Protein AF-A0A1G2ZCM0-F1 (afdb_monomer_lite)

pLDDT: mean 89.24, std 14.85, range [41.34, 98.12]

Radius of gyration: 27.04 Å; chains: 1; bounding box: 52×27×80 Å

Secondary structure (DSSP, 8-state):
-----------TTPPPHHHHHHHHHHHTS-HHHHHHHHHHHHHHHHHHHHHHHHHHHHHHHHHHHHHHHHHHHHHHHHHHHHHHHHHHHHHHT-

Structure (mmCIF, N/CA/C/O backbone):
data_AF-A0A1G2ZCM0-F1
#
_entry.id   AF-A0A1G2ZCM0-F1
#
loop_
_atom_site.group_PDB
_atom_site.id
_atom_site.type_symbol
_atom_site.label_atom_id
_atom_site.label_alt_id
_atom_site.label_comp_id
_atom_site.label_asym_id
_atom_site.label_entity_id
_atom_site.label_seq_id
_atom_site.pdbx_PDB_ins_code
_atom_site.Cartn_x
_atom_site.Cartn_y
_atom_site.Cartn_z
_atom_site.occupancy
_atom_site.B_iso_or_equiv
_atom_site.auth_seq_id
_atom_site.auth_comp_id
_atom_site.auth_asym_id
_atom_site.auth_atom_id
_atom_site.pdbx_PDB_model_num
ATOM 1 N N . MET A 1 1 ? -16.662 -17.519 13.146 1.00 41.34 1 MET A N 1
ATOM 2 C CA . MET A 1 1 ? -15.246 -17.596 12.721 1.00 41.34 1 MET A CA 1
ATOM 3 C C . MET A 1 1 ? -15.120 -16.993 11.326 1.00 41.34 1 MET A C 1
ATOM 5 O O . MET A 1 1 ? -15.433 -17.661 10.348 1.00 41.34 1 MET A O 1
ATOM 9 N N . SER A 1 2 ? -14.785 -15.703 11.230 1.00 48.50 2 SER A N 1
ATOM 10 C CA . SER A 1 2 ? -14.658 -15.011 9.940 1.00 48.50 2 SER A CA 1
ATOM 11 C C . SER A 1 2 ? -13.310 -15.378 9.320 1.00 48.50 2 SER A C 1
ATOM 13 O O . SER A 1 2 ? -12.270 -15.142 9.932 1.00 48.50 2 SER A O 1
ATOM 15 N N . LYS A 1 3 ? -13.329 -16.042 8.162 1.00 42.62 3 LYS A N 1
ATOM 16 C CA . LYS A 1 3 ? -12.116 -16.498 7.471 1.00 42.62 3 LYS A CA 1
ATOM 17 C C . LYS A 1 3 ? -11.263 -15.277 7.098 1.00 42.62 3 LYS A C 1
ATOM 19 O O . LYS A 1 3 ? -11.825 -14.298 6.605 1.00 42.62 3 LYS A O 1
ATOM 24 N N . PRO A 1 4 ? -9.935 -15.304 7.297 1.00 50.91 4 PRO A N 1
ATOM 25 C CA . PRO A 1 4 ? -9.095 -14.206 6.861 1.00 50.91 4 PRO A CA 1
ATOM 26 C C . PRO A 1 4 ? -9.118 -14.184 5.332 1.00 50.91 4 PRO A C 1
ATOM 28 O O . PRO A 1 4 ? -8.616 -15.099 4.678 1.00 50.91 4 PRO A O 1
ATOM 31 N N . THR A 1 5 ? -9.727 -13.148 4.753 1.00 49.78 5 THR A N 1
ATOM 32 C CA . THR A 1 5 ? -9.509 -12.795 3.351 1.00 49.78 5 THR A CA 1
ATOM 33 C C . THR A 1 5 ? -8.010 -12.594 3.199 1.00 49.78 5 THR A C 1
ATOM 35 O O . THR A 1 5 ? -7.458 -11.604 3.681 1.00 49.78 5 THR A O 1
ATOM 38 N N . ARG A 1 6 ? -7.337 -13.571 2.589 1.00 47.50 6 ARG A N 1
ATOM 39 C CA . ARG A 1 6 ? -5.932 -13.479 2.209 1.00 47.50 6 ARG A CA 1
ATOM 40 C C . ARG A 1 6 ? -5.832 -12.349 1.194 1.00 47.50 6 ARG A C 1
ATOM 42 O O . ARG A 1 6 ? -6.074 -12.550 0.009 1.00 47.50 6 ARG A O 1
ATOM 49 N N . VAL A 1 7 ? -5.532 -11.147 1.676 1.00 54.81 7 VAL A N 1
ATOM 50 C CA . VAL A 1 7 ? -5.116 -10.044 0.818 1.00 54.81 7 VAL A CA 1
ATOM 51 C C . VAL A 1 7 ? -3.809 -10.516 0.203 1.00 54.81 7 VAL A C 1
ATOM 53 O O . VAL A 1 7 ? -2.807 -10.670 0.901 1.00 54.81 7 VAL A O 1
ATOM 56 N N . ILE A 1 8 ? -3.849 -10.869 -1.079 1.00 53.84 8 ILE A N 1
ATOM 57 C CA . ILE A 1 8 ? -2.645 -11.161 -1.844 1.00 53.84 8 ILE A CA 1
ATOM 58 C C . ILE A 1 8 ? -1.845 -9.859 -1.825 1.00 53.84 8 ILE A C 1
ATOM 60 O O . ILE A 1 8 ? -2.216 -8.891 -2.483 1.00 53.84 8 ILE A O 1
ATOM 64 N N . ARG A 1 9 ? -0.803 -9.802 -0.991 1.00 57.44 9 ARG A N 1
ATOM 65 C CA . ARG A 1 9 ? 0.144 -8.691 -0.991 1.00 57.44 9 ARG A CA 1
ATOM 66 C C . ARG A 1 9 ? 0.880 -8.751 -2.323 1.00 57.44 9 ARG A C 1
ATOM 68 O O . ARG A 1 9 ? 1.728 -9.616 -2.514 1.00 57.44 9 ARG A O 1
ATOM 75 N N . ALA A 1 10 ? 0.505 -7.885 -3.258 1.00 60.03 10 ALA A N 1
ATOM 76 C CA . ALA A 1 10 ? 1.319 -7.642 -4.439 1.00 60.03 10 ALA A CA 1
ATOM 77 C C . ALA A 1 10 ? 2.655 -7.055 -3.965 1.00 60.03 10 ALA A C 1
ATOM 79 O O . ALA A 1 10 ? 2.653 -6.146 -3.131 1.00 60.03 10 ALA A O 1
ATOM 80 N N . ASN A 1 11 ? 3.784 -7.572 -4.456 1.00 69.44 11 ASN A N 1
ATOM 81 C CA . ASN A 1 11 ? 5.093 -7.048 -4.075 1.00 69.44 11 ASN A CA 1
ATOM 82 C C . ASN A 1 11 ? 5.167 -5.559 -4.431 1.00 69.44 11 ASN A C 1
ATOM 84 O O . ASN A 1 11 ? 4.977 -5.159 -5.581 1.00 69.44 11 ASN A O 1
ATOM 88 N N . ALA A 1 12 ? 5.440 -4.718 -3.436 1.00 67.75 12 ALA A N 1
ATOM 89 C CA . ALA A 1 12 ? 5.468 -3.270 -3.620 1.00 67.75 12 ALA A CA 1
ATOM 90 C C . ALA A 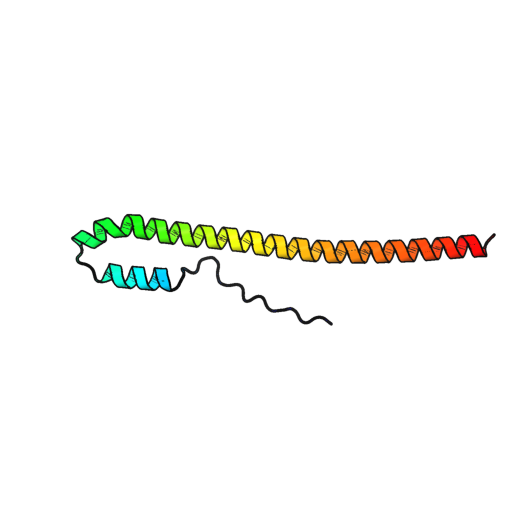1 12 ? 6.631 -2.796 -4.514 1.00 67.75 12 ALA A C 1
ATOM 92 O O . ALA A 1 12 ? 6.580 -1.687 -5.047 1.00 67.75 12 ALA A O 1
ATOM 93 N N . ASP A 1 13 ? 7.649 -3.641 -4.696 1.00 72.94 13 ASP A N 1
ATOM 94 C CA . ASP A 1 13 ? 8.803 -3.394 -5.564 1.00 72.94 13 ASP A CA 1
ATOM 95 C C . ASP A 1 13 ? 8.613 -3.903 -7.003 1.00 72.94 13 ASP A C 1
ATOM 97 O O . ASP A 1 13 ? 9.425 -3.584 -7.879 1.00 72.94 13 ASP A O 1
ATOM 101 N N . GLU A 1 14 ? 7.539 -4.652 -7.274 1.00 83.88 14 GLU A N 1
ATOM 102 C CA . GLU A 1 14 ? 7.221 -5.097 -8.628 1.00 83.88 14 GLU A CA 1
ATOM 103 C C . GLU A 1 14 ? 6.731 -3.928 -9.484 1.00 83.88 14 GLU A C 1
ATOM 105 O O . GLU A 1 14 ? 5.857 -3.134 -9.113 1.00 83.88 14 GLU A O 1
ATOM 110 N N . VAL A 1 15 ? 7.327 -3.836 -10.667 1.00 87.69 15 VAL A N 1
ATOM 111 C CA . VAL A 1 15 ? 6.960 -2.876 -11.701 1.00 87.69 15 VAL A CA 1
ATOM 112 C C . VAL A 1 15 ? 5.719 -3.405 -12.433 1.00 87.69 15 VAL A C 1
ATOM 114 O O . VAL A 1 15 ? 5.666 -4.603 -12.706 1.00 87.69 15 VAL A O 1
ATOM 117 N N . PRO A 1 16 ? 4.724 -2.555 -12.759 1.00 90.88 16 PRO A N 1
ATOM 118 C CA . PRO A 1 16 ? 3.578 -2.963 -13.571 1.00 90.88 16 PRO A CA 1
ATOM 119 C C . PRO A 1 16 ? 4.005 -3.598 -14.898 1.00 90.88 16 PRO A C 1
ATOM 121 O O . PRO A 1 16 ? 4.991 -3.158 -15.499 1.00 90.88 16 PRO A O 1
ATOM 124 N N . VAL A 1 17 ? 3.242 -4.589 -15.365 1.00 91.19 17 VAL A N 1
ATOM 125 C CA . VAL A 1 17 ? 3.538 -5.325 -16.605 1.00 91.19 17 VAL A CA 1
ATOM 126 C C . VAL A 1 17 ? 3.652 -4.382 -17.804 1.00 91.19 17 VAL A C 1
ATOM 128 O O . VAL A 1 17 ? 4.542 -4.537 -18.626 1.00 91.19 17 VAL A O 1
ATOM 131 N N . GLU A 1 18 ? 2.869 -3.308 -17.825 1.00 93.00 18 GLU A N 1
ATOM 132 C CA . GLU A 1 18 ? 2.869 -2.314 -18.896 1.00 93.00 18 GLU A CA 1
ATOM 133 C C . GLU A 1 18 ? 4.197 -1.544 -18.972 1.00 93.00 18 GLU A C 1
ATOM 135 O O . GLU A 1 18 ? 4.672 -1.207 -20.055 1.00 93.00 18 GLU A O 1
ATOM 140 N N . ILE A 1 19 ? 4.832 -1.274 -17.825 1.00 93.38 19 ILE A N 1
ATOM 141 C CA . ILE A 1 19 ? 6.149 -0.619 -17.785 1.00 93.38 19 ILE A CA 1
ATOM 142 C C . ILE A 1 19 ? 7.256 -1.619 -18.151 1.00 93.38 19 ILE A C 1
ATOM 144 O O . ILE A 1 19 ? 8.252 -1.230 -18.767 1.00 93.38 19 ILE A O 1
ATOM 148 N N . VAL A 1 20 ? 7.087 -2.901 -17.815 1.00 94.31 20 VAL A N 1
ATOM 149 C CA . VAL A 1 20 ? 7.990 -3.969 -18.272 1.00 94.31 20 VAL A CA 1
ATOM 150 C C . VAL A 1 20 ? 7.938 -4.079 -19.796 1.00 94.31 20 VAL A C 1
ATOM 152 O O . VAL A 1 20 ? 8.981 -3.996 -20.445 1.00 94.31 20 VAL A O 1
ATOM 155 N N . ASP A 1 21 ? 6.741 -4.153 -20.373 1.00 95.38 21 ASP A N 1
ATOM 156 C CA . ASP A 1 21 ? 6.530 -4.217 -21.820 1.00 95.38 21 ASP A CA 1
ATOM 157 C C . ASP A 1 21 ? 7.097 -2.982 -22.531 1.00 95.38 21 ASP A C 1
ATOM 159 O O . ASP A 1 21 ? 7.765 -3.103 -23.561 1.00 95.38 21 ASP A O 1
ATOM 163 N N . LEU A 1 22 ? 6.915 -1.793 -21.946 1.00 94.62 22 LEU A N 1
ATOM 164 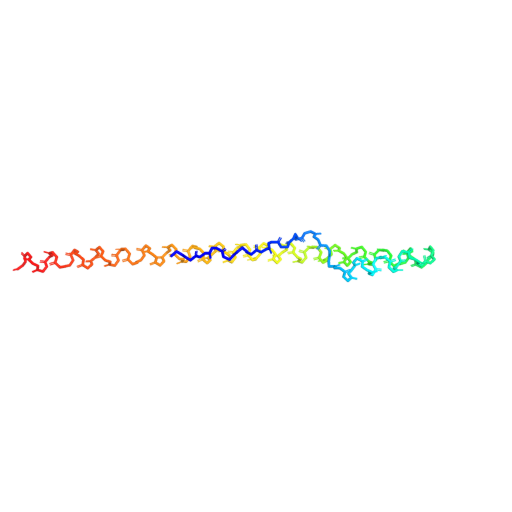C CA . LEU A 1 22 ? 7.504 -0.555 -22.453 1.00 94.62 22 LEU A CA 1
ATOM 165 C C . LEU A 1 22 ? 9.038 -0.607 -22.448 1.00 94.62 22 LEU A C 1
ATOM 167 O O . LEU A 1 22 ? 9.672 -0.210 -23.424 1.00 94.62 22 LEU A O 1
ATOM 171 N N . THR A 1 23 ? 9.638 -1.132 -21.379 1.00 95.00 23 THR A N 1
ATOM 172 C CA . THR A 1 23 ? 11.097 -1.299 -21.279 1.00 95.00 23 THR A CA 1
ATOM 173 C C . THR A 1 23 ? 11.609 -2.263 -22.351 1.00 95.00 23 THR A C 1
ATOM 175 O O . THR A 1 23 ? 12.597 -1.976 -23.029 1.00 95.00 23 THR A O 1
ATOM 178 N N . VAL A 1 24 ? 10.900 -3.374 -22.578 1.00 96.06 24 VAL A N 1
ATOM 179 C CA . VAL A 1 24 ? 11.212 -4.334 -23.647 1.00 96.06 24 VAL A CA 1
ATOM 180 C C . VAL A 1 24 ? 11.096 -3.678 -25.024 1.00 96.06 24 VAL A C 1
ATOM 182 O O . VAL A 1 24 ? 11.979 -3.865 -25.862 1.00 96.06 24 VAL A O 1
ATOM 185 N N . ALA A 1 25 ? 10.057 -2.884 -25.279 1.00 95.69 25 ALA A N 1
ATOM 186 C CA . ALA A 1 25 ? 9.902 -2.168 -26.543 1.00 95.69 25 ALA A CA 1
ATOM 187 C C . ALA A 1 25 ? 11.043 -1.163 -26.782 1.00 95.69 25 ALA A C 1
ATOM 189 O O . ALA A 1 25 ? 11.646 -1.169 -27.855 1.00 95.69 25 ALA A O 1
ATOM 190 N N . ILE A 1 26 ? 11.396 -0.362 -25.771 1.00 94.62 26 ILE A N 1
ATOM 191 C CA . ILE A 1 26 ? 12.486 0.624 -25.847 1.00 94.62 26 ILE A CA 1
ATOM 192 C C . ILE A 1 26 ? 13.835 -0.065 -26.075 1.00 94.62 26 ILE A C 1
ATOM 194 O O . ILE A 1 26 ? 14.643 0.413 -26.868 1.00 94.62 26 ILE A O 1
ATOM 198 N N . SER A 1 27 ? 14.062 -1.241 -25.480 1.00 93.62 27 SER A N 1
ATOM 199 C CA . SER A 1 27 ? 15.305 -2.000 -25.672 1.00 93.62 27 SER A CA 1
ATOM 200 C C . SER A 1 27 ? 15.574 -2.404 -27.128 1.00 93.62 27 SER A C 1
ATOM 202 O O . SER A 1 27 ? 16.731 -2.625 -27.485 1.00 93.62 27 SER A O 1
ATOM 204 N N . LYS A 1 28 ? 14.542 -2.454 -27.983 1.00 95.94 28 LYS A N 1
ATOM 205 C CA . LYS A 1 28 ? 14.658 -2.782 -29.414 1.00 95.94 28 LYS A CA 1
ATOM 206 C C . LYS A 1 28 ? 15.041 -1.577 -30.281 1.00 95.94 28 LYS A C 1
ATOM 208 O O . LYS A 1 28 ? 15.290 -1.752 -31.472 1.00 95.94 28 LYS A O 1
ATOM 213 N N . LEU A 1 29 ? 15.069 -0.368 -29.718 1.00 95.19 29 LEU A N 1
ATOM 214 C CA . LEU A 1 29 ? 15.428 0.844 -30.450 1.00 95.19 29 LEU A CA 1
ATOM 215 C C . LEU A 1 29 ? 16.945 0.925 -30.712 1.00 95.19 29 LEU A C 1
ATOM 217 O O . LEU A 1 29 ? 17.740 0.356 -29.955 1.00 95.19 29 LEU A O 1
ATOM 221 N N . PRO A 1 30 ? 17.374 1.664 -31.753 1.00 96.81 30 PRO A N 1
ATOM 222 C CA . PRO A 1 30 ? 18.786 1.938 -31.995 1.00 96.81 30 PRO A CA 1
ATOM 223 C C . PRO A 1 30 ? 19.468 2.625 -30.795 1.00 96.81 30 PRO A C 1
ATOM 225 O O . PRO A 1 30 ? 18.824 3.419 -30.102 1.00 96.81 30 PRO A O 1
ATOM 228 N N . PRO A 1 31 ? 20.776 2.393 -30.564 1.00 94.06 31 PRO A N 1
ATOM 229 C CA . PRO A 1 31 ? 21.487 2.901 -29.386 1.00 94.06 31 PRO A CA 1
ATOM 230 C C . PRO A 1 31 ? 21.348 4.411 -29.150 1.00 94.06 31 PRO A C 1
ATOM 232 O O . PRO A 1 31 ? 21.086 4.817 -28.024 1.00 94.06 31 PRO A O 1
ATOM 235 N N . ALA A 1 32 ? 21.437 5.220 -30.210 1.00 94.88 32 ALA A N 1
ATOM 236 C CA . ALA A 1 32 ? 21.373 6.680 -30.117 1.00 94.88 32 ALA A CA 1
ATOM 237 C C . ALA A 1 32 ? 20.017 7.215 -29.616 1.00 94.88 32 ALA A C 1
ATOM 239 O O . ALA A 1 32 ? 19.963 8.276 -28.999 1.00 94.88 32 ALA A O 1
ATOM 240 N N . GLU A 1 33 ? 18.918 6.497 -29.873 1.00 94.31 33 GLU A N 1
ATOM 241 C CA . GLU A 1 33 ? 17.599 6.883 -29.359 1.00 94.31 33 GLU A CA 1
ATOM 242 C C . GLU A 1 33 ? 17.363 6.337 -27.950 1.00 94.31 33 GLU A C 1
ATOM 244 O O . GLU A 1 33 ? 16.789 7.035 -27.114 1.00 94.31 33 GLU A O 1
ATOM 249 N N . ARG A 1 34 ? 17.874 5.137 -27.640 1.00 95.19 34 ARG A N 1
ATOM 250 C CA . ARG A 1 34 ? 17.824 4.592 -26.272 1.00 95.19 34 ARG A CA 1
ATOM 251 C C . ARG A 1 34 ? 18.552 5.483 -25.278 1.00 95.19 34 ARG A C 1
ATOM 253 O O . ARG A 1 34 ? 17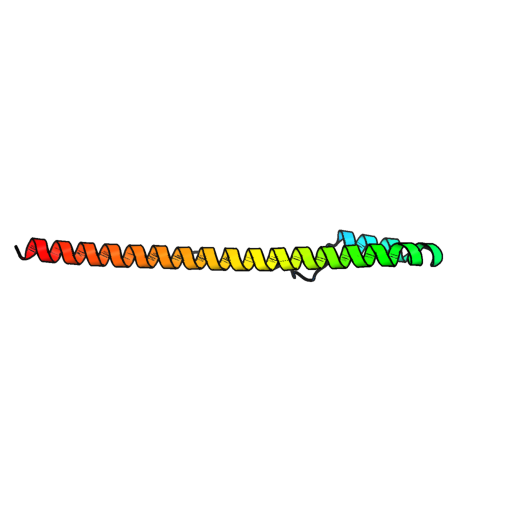.990 5.792 -24.238 1.00 95.19 34 ARG A O 1
ATOM 260 N N . GLU A 1 35 ? 19.726 5.998 -25.631 1.00 95.12 35 GLU A N 1
ATOM 261 C CA . GLU A 1 35 ? 20.514 6.867 -24.747 1.00 95.12 35 GLU A CA 1
ATOM 262 C C . GLU A 1 35 ? 19.738 8.118 -24.288 1.00 95.12 35 GLU A C 1
ATOM 264 O O . GLU A 1 35 ? 19.880 8.571 -23.151 1.00 95.12 35 GLU A O 1
ATOM 269 N N . LYS A 1 36 ? 18.840 8.639 -25.134 1.00 95.44 36 LYS A N 1
ATOM 270 C CA . LYS A 1 36 ? 17.971 9.777 -24.792 1.00 95.44 36 LYS A CA 1
ATOM 271 C C . LYS A 1 36 ? 16.785 9.376 -23.905 1.00 95.44 36 LYS A C 1
ATOM 273 O O . LYS A 1 36 ? 16.297 10.197 -23.126 1.00 95.44 36 LYS A O 1
ATOM 278 N N . ILE A 1 37 ? 16.293 8.143 -24.042 1.00 95.88 37 ILE A N 1
ATOM 279 C CA . ILE A 1 37 ? 15.045 7.653 -23.431 1.00 95.88 37 ILE A CA 1
ATOM 280 C C . ILE A 1 37 ? 15.299 6.901 -22.116 1.00 95.88 37 ILE A C 1
ATOM 282 O O . ILE A 1 37 ? 14.472 6.964 -21.204 1.00 95.88 37 ILE A O 1
ATOM 286 N N . ASP A 1 38 ? 16.444 6.241 -21.967 1.00 94.75 38 ASP A N 1
ATOM 287 C CA . ASP A 1 38 ? 16.781 5.451 -20.782 1.00 94.75 38 ASP A CA 1
ATOM 288 C C . ASP A 1 38 ? 16.773 6.291 -19.488 1.00 94.75 38 ASP A C 1
ATOM 290 O O . ASP A 1 38 ? 16.188 5.840 -18.492 1.00 94.75 38 ASP A O 1
ATOM 294 N N . PRO A 1 39 ? 17.300 7.539 -19.458 1.00 96.50 39 PRO A N 1
ATOM 295 C CA . PRO A 1 39 ? 17.208 8.374 -18.264 1.00 96.50 39 PRO A CA 1
ATOM 296 C C . PRO A 1 39 ? 15.763 8.702 -17.835 1.00 96.50 39 PRO A C 1
ATOM 298 O O . PRO A 1 39 ? 15.441 8.489 -16.661 1.00 96.50 39 PRO A O 1
ATOM 301 N N . PRO A 1 40 ? 14.857 9.222 -18.697 1.00 96.75 40 PRO A N 1
ATOM 302 C CA . PRO A 1 40 ? 13.461 9.416 -18.304 1.00 96.75 40 PRO A CA 1
ATOM 303 C C . PRO A 1 40 ? 12.730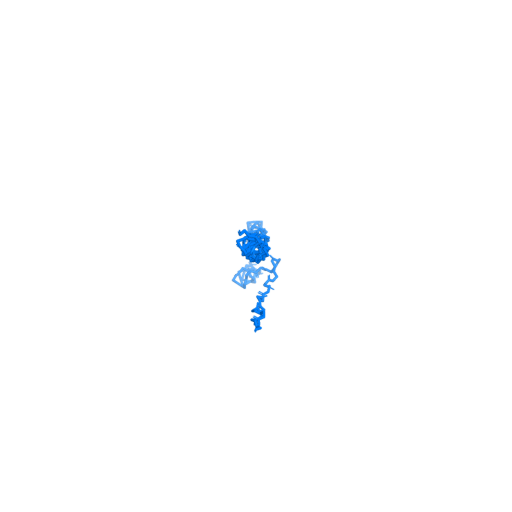 8.107 -17.984 1.00 96.75 40 PRO A C 1
ATOM 305 O O . PRO A 1 40 ? 11.956 8.098 -17.025 1.00 96.75 40 PRO A O 1
ATOM 308 N N . LEU A 1 41 ? 12.992 7.011 -18.704 1.00 96.00 41 LEU A N 1
ATOM 309 C CA . LEU A 1 41 ? 12.391 5.703 -18.420 1.00 96.00 41 LEU A CA 1
ATOM 310 C C . LEU A 1 41 ? 12.744 5.215 -17.009 1.00 96.00 41 LEU A C 1
ATOM 312 O O . LEU A 1 41 ? 11.856 4.836 -16.244 1.00 96.00 41 LEU A O 1
ATOM 316 N N . THR A 1 42 ? 14.020 5.307 -16.630 1.00 95.88 42 THR A N 1
ATOM 317 C CA . THR A 1 42 ? 14.497 4.937 -15.288 1.00 95.88 42 THR A CA 1
ATOM 318 C C . THR A 1 42 ? 13.775 5.742 -14.207 1.00 95.88 42 THR A C 1
ATOM 320 O O . THR A 1 42 ? 13.243 5.170 -13.255 1.00 95.88 42 THR A O 1
ATOM 323 N N . ARG A 1 43 ? 13.630 7.064 -14.393 1.00 97.19 43 ARG A N 1
ATOM 324 C CA . ARG A 1 43 ? 12.876 7.916 -13.453 1.00 97.19 43 ARG A CA 1
ATOM 325 C C . ARG A 1 43 ? 11.410 7.495 -13.324 1.00 97.19 43 ARG A C 1
ATOM 327 O O . ARG A 1 43 ? 10.850 7.547 -12.227 1.00 97.19 43 ARG A O 1
ATOM 334 N N . VAL A 1 44 ? 10.770 7.078 -14.419 1.00 96.38 44 VAL A N 1
ATOM 335 C CA . VAL A 1 44 ? 9.384 6.584 -14.397 1.00 96.38 44 VAL A CA 1
ATOM 336 C C . VAL A 1 44 ? 9.285 5.276 -13.613 1.00 96.38 44 VAL A C 1
ATOM 338 O O . VAL A 1 44 ? 8.419 5.175 -12.737 1.00 96.38 44 VAL A O 1
ATOM 341 N N . ILE A 1 45 ? 10.187 4.319 -13.856 1.00 95.06 45 ILE A N 1
ATOM 342 C CA . ILE A 1 45 ? 10.259 3.048 -13.118 1.00 95.06 45 ILE A CA 1
ATOM 343 C C . ILE A 1 45 ? 10.423 3.315 -11.617 1.00 95.06 45 ILE A C 1
ATOM 345 O O . ILE A 1 45 ? 9.626 2.826 -10.810 1.00 95.06 45 ILE A O 1
ATOM 349 N N . ASP A 1 46 ? 11.386 4.155 -11.239 1.00 95.44 46 ASP A N 1
ATOM 350 C CA . ASP A 1 46 ? 11.675 4.471 -9.838 1.00 95.44 46 ASP A CA 1
ATOM 351 C C . ASP A 1 46 ? 10.510 5.188 -9.155 1.00 95.44 46 ASP A C 1
ATOM 353 O O . ASP A 1 46 ? 10.114 4.833 -8.039 1.00 95.44 46 ASP A O 1
ATOM 357 N N . SER A 1 47 ? 9.903 6.167 -9.836 1.00 95.69 47 SER A N 1
ATOM 358 C CA . SER A 1 47 ? 8.733 6.874 -9.309 1.00 95.69 47 SER A CA 1
ATOM 359 C C . SER A 1 47 ? 7.545 5.931 -9.104 1.00 95.69 47 SER A C 1
ATOM 361 O O . SER A 1 47 ? 6.817 6.056 -8.116 1.00 95.69 47 SER A O 1
ATOM 363 N N . THR A 1 48 ? 7.373 4.949 -9.991 1.00 95.06 48 THR A N 1
ATOM 364 C CA . THR A 1 48 ? 6.291 3.965 -9.912 1.00 95.06 48 THR A CA 1
ATOM 365 C C . THR A 1 48 ? 6.507 3.006 -8.749 1.00 95.06 48 THR A C 1
ATOM 367 O O . THR A 1 48 ? 5.604 2.847 -7.925 1.00 95.06 48 THR A O 1
ATOM 370 N N . LYS A 1 49 ? 7.717 2.450 -8.601 1.00 93.81 49 LYS A N 1
ATOM 371 C CA . LYS A 1 49 ? 8.089 1.627 -7.438 1.00 93.81 49 LYS A CA 1
ATOM 372 C C . LYS A 1 49 ? 7.890 2.393 -6.130 1.00 93.81 49 LYS A C 1
ATOM 374 O O . LYS A 1 49 ? 7.280 1.889 -5.191 1.00 93.81 49 LYS A O 1
ATOM 379 N N . ARG A 1 50 ? 8.332 3.656 -6.065 1.00 95.00 50 ARG A N 1
ATOM 380 C CA . ARG A 1 50 ? 8.154 4.502 -4.873 1.00 95.00 50 ARG A CA 1
ATOM 381 C C . ARG A 1 50 ? 6.680 4.699 -4.518 1.00 95.00 50 ARG A C 1
ATOM 383 O O . ARG A 1 50 ? 6.327 4.539 -3.353 1.00 95.00 50 ARG A O 1
ATOM 390 N N . ARG A 1 51 ? 5.822 5.020 -5.493 1.00 94.81 51 ARG A N 1
ATOM 391 C CA . ARG A 1 51 ? 4.374 5.182 -5.263 1.00 94.81 51 ARG A CA 1
ATOM 392 C C . ARG A 1 51 ? 3.735 3.894 -4.744 1.00 94.81 51 ARG A C 1
ATOM 394 O O . ARG A 1 51 ? 2.960 3.960 -3.796 1.00 94.81 51 ARG A O 1
ATOM 401 N N . ARG A 1 52 ? 4.093 2.735 -5.309 1.00 93.44 52 ARG A N 1
ATOM 402 C CA . ARG A 1 52 ? 3.586 1.430 -4.847 1.00 93.44 52 ARG A CA 1
ATOM 403 C C . ARG A 1 52 ? 4.017 1.123 -3.415 1.00 93.44 52 ARG A C 1
ATOM 405 O O . ARG A 1 52 ? 3.173 0.733 -2.616 1.00 93.44 52 ARG A O 1
ATOM 412 N N . ARG A 1 53 ? 5.278 1.386 -3.054 1.00 93.25 53 ARG A N 1
ATOM 413 C CA . ARG A 1 53 ? 5.759 1.269 -1.664 1.00 93.25 53 ARG A CA 1
ATOM 414 C C . ARG A 1 53 ? 4.971 2.141 -0.693 1.00 93.25 53 ARG A C 1
ATOM 416 O O . ARG A 1 53 ? 4.525 1.643 0.334 1.00 93.25 53 ARG A O 1
ATOM 423 N N . ILE A 1 54 ? 4.748 3.411 -1.034 1.00 94.44 54 ILE A N 1
ATOM 424 C CA . ILE A 1 54 ? 3.940 4.320 -0.205 1.00 94.44 54 ILE A CA 1
ATOM 425 C C . ILE A 1 54 ? 2.522 3.770 -0.037 1.00 94.44 54 ILE A C 1
ATOM 427 O O . ILE A 1 54 ? 2.022 3.703 1.081 1.00 94.44 54 ILE A O 1
ATOM 431 N N . LEU A 1 55 ? 1.888 3.338 -1.130 1.00 94.88 55 LEU A N 1
ATOM 432 C CA . LEU A 1 55 ? 0.536 2.793 -1.077 1.00 94.88 55 LEU A CA 1
ATOM 433 C C . LEU A 1 55 ? 0.462 1.523 -0.220 1.00 94.88 55 LEU A C 1
ATOM 435 O O . LEU A 1 55 ? -0.465 1.395 0.572 1.00 94.88 55 LEU A O 1
ATOM 439 N N . SER A 1 56 ? 1.444 0.625 -0.330 1.00 91.31 56 SER A N 1
ATOM 440 C CA . SER A 1 56 ? 1.524 -0.579 0.505 1.00 91.31 56 SER A CA 1
ATOM 441 C C . SER A 1 56 ? 1.627 -0.225 1.988 1.00 91.31 56 SER A C 1
ATOM 443 O O . SER A 1 56 ? 0.878 -0.769 2.791 1.00 91.31 56 SER A O 1
ATOM 445 N N . LEU A 1 57 ? 2.489 0.732 2.351 1.00 94.12 57 LEU A N 1
ATOM 446 C CA . LEU A 1 57 ? 2.627 1.187 3.739 1.00 94.12 57 LEU A CA 1
ATOM 447 C C . LEU A 1 57 ? 1.323 1.791 4.273 1.00 94.12 57 LEU A C 1
ATOM 449 O O . LEU A 1 57 ? 0.923 1.504 5.399 1.00 94.12 57 LEU A O 1
ATOM 453 N N . VAL A 1 58 ? 0.632 2.593 3.459 1.00 96.94 58 VAL A N 1
ATOM 454 C CA . VAL A 1 58 ? -0.679 3.153 3.819 1.00 96.94 58 VAL A CA 1
ATOM 455 C C . VAL A 1 58 ? -1.715 2.044 4.007 1.00 96.94 58 VAL A C 1
ATOM 457 O O . VAL A 1 58 ? -2.473 2.073 4.973 1.00 96.94 58 VAL A O 1
ATOM 460 N N . GLN A 1 59 ? -1.747 1.050 3.117 1.00 95.69 59 GLN A N 1
ATOM 461 C CA . GLN A 1 59 ? -2.656 -0.091 3.227 1.00 95.69 59 GLN A CA 1
ATOM 462 C C . GLN A 1 59 ? -2.389 -0.920 4.487 1.00 95.69 59 GLN A C 1
ATOM 464 O O . GLN A 1 59 ? -3.342 -1.297 5.169 1.00 95.69 59 GLN A O 1
ATOM 469 N N . ASP A 1 60 ? -1.122 -1.163 4.823 1.00 95.50 60 ASP A N 1
ATOM 470 C CA . ASP A 1 60 ? -0.741 -1.869 6.045 1.00 95.50 60 ASP A CA 1
ATOM 471 C C . ASP A 1 60 ? -1.149 -1.072 7.296 1.00 95.50 60 ASP A C 1
ATOM 473 O O . ASP A 1 60 ? -1.770 -1.633 8.201 1.00 95.50 60 ASP A O 1
ATOM 477 N N . ALA A 1 61 ? -0.908 0.243 7.321 1.00 96.31 61 ALA A N 1
ATOM 478 C CA . ALA A 1 61 ? -1.306 1.112 8.431 1.00 96.31 61 ALA A CA 1
ATOM 479 C C . ALA A 1 61 ? -2.833 1.175 8.616 1.00 96.31 61 ALA A C 1
ATOM 481 O O . ALA A 1 61 ? -3.328 1.074 9.737 1.00 96.31 61 ALA A O 1
ATOM 482 N N . LEU A 1 62 ? -3.602 1.279 7.526 1.00 98.06 62 LEU A N 1
ATOM 483 C CA . LEU A 1 62 ? -5.069 1.212 7.576 1.00 98.06 62 LEU A CA 1
ATOM 484 C C . LEU A 1 62 ? -5.561 -0.167 8.031 1.00 98.06 62 LEU A C 1
ATOM 486 O O . LEU A 1 62 ? -6.554 -0.272 8.754 1.00 98.06 62 LEU A O 1
ATOM 490 N N . GLY A 1 63 ? -4.871 -1.231 7.616 1.00 96.81 63 GLY A N 1
ATOM 491 C CA . GLY A 1 63 ? -5.128 -2.592 8.068 1.00 96.81 63 GLY A CA 1
ATOM 492 C C . GLY A 1 63 ? -4.957 -2.734 9.579 1.00 96.81 63 GLY A C 1
ATOM 493 O O . GLY A 1 63 ? -5.845 -3.295 10.227 1.00 96.81 63 GLY A O 1
ATOM 494 N N . GLN A 1 64 ? -3.868 -2.180 10.118 1.00 97.06 64 GLN A N 1
ATOM 495 C CA . GLN A 1 64 ? -3.586 -2.146 11.551 1.00 97.06 64 GLN A CA 1
ATOM 496 C C . GLN A 1 64 ? -4.632 -1.323 12.305 1.00 97.06 64 GLN A C 1
ATOM 498 O O . GLN A 1 64 ? -5.275 -1.851 13.206 1.00 97.06 64 GLN A O 1
ATOM 503 N N . LEU A 1 65 ? -4.912 -0.094 11.864 1.00 97.81 65 LEU A N 1
ATOM 504 C CA . LEU A 1 65 ? -5.922 0.764 12.490 1.00 97.81 65 LEU A CA 1
ATOM 505 C C . LEU A 1 65 ? -7.291 0.076 12.560 1.00 97.81 65 LEU A C 1
ATOM 507 O O . LEU A 1 65 ? -7.982 0.129 13.575 1.00 97.81 65 LEU A O 1
ATOM 511 N N . ARG A 1 66 ? -7.689 -0.616 11.488 1.00 98.00 66 ARG A N 1
ATOM 512 C CA . ARG A 1 66 ? -8.948 -1.368 11.463 1.00 98.00 66 ARG A CA 1
ATOM 513 C C . ARG A 1 66 ? -8.966 -2.505 12.487 1.00 98.00 66 ARG A C 1
ATOM 515 O O . ARG A 1 66 ? -10.039 -2.844 12.982 1.00 98.00 66 ARG A O 1
ATOM 522 N N . LEU A 1 67 ? -7.826 -3.137 12.756 1.00 97.88 67 LEU A N 1
ATOM 523 C CA . LEU A 1 67 ? -7.713 -4.152 13.801 1.00 97.88 67 LEU A CA 1
ATOM 524 C C . LEU A 1 67 ? -7.801 -3.509 15.190 1.00 97.88 67 LEU A C 1
ATOM 526 O O . LEU A 1 67 ? -8.589 -3.972 16.010 1.00 97.88 67 LEU A O 1
ATOM 530 N N . ASP A 1 68 ? -7.089 -2.406 15.408 1.00 98.06 68 ASP A N 1
ATOM 531 C CA . ASP A 1 68 ? -7.098 -1.665 16.673 1.00 98.06 68 ASP A CA 1
ATOM 532 C C . ASP A 1 68 ? -8.514 -1.181 17.02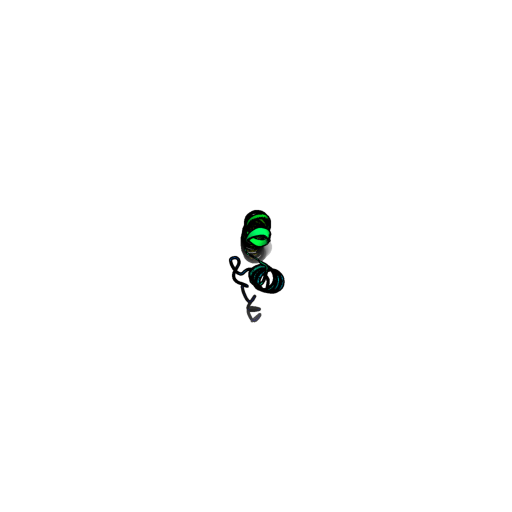5 1.00 98.06 68 ASP A C 1
ATOM 534 O O . ASP A 1 68 ? -8.972 -1.338 18.155 1.00 98.06 68 ASP A O 1
ATOM 538 N N . MET A 1 69 ? -9.273 -0.699 16.034 1.00 97.94 69 MET A N 1
ATOM 539 C CA . MET A 1 69 ? -10.683 -0.333 16.211 1.00 97.94 69 MET A CA 1
ATOM 540 C C . MET A 1 69 ? -11.560 -1.512 16.652 1.00 97.94 69 MET A C 1
ATOM 542 O O . MET A 1 69 ? -12.494 -1.319 17.431 1.00 97.94 69 MET A O 1
ATOM 546 N N . LYS A 1 70 ? -11.291 -2.733 16.165 1.00 97.69 70 LYS A N 1
ATOM 547 C CA . LYS A 1 70 ? -12.039 -3.928 16.591 1.00 97.69 70 LYS A CA 1
ATOM 548 C C . LYS A 1 70 ? -11.744 -4.279 18.043 1.00 97.69 70 LYS A C 1
ATOM 550 O O . LYS A 1 70 ? -12.676 -4.638 18.756 1.00 97.69 70 LYS A O 1
ATOM 555 N N . TYR A 1 71 ? -10.486 -4.167 18.468 1.00 98.12 71 TYR A N 1
ATOM 556 C CA . TYR A 1 71 ? -10.117 -4.386 19.865 1.00 98.12 71 TYR A CA 1
ATOM 557 C C . TYR A 1 71 ? -10.750 -3.341 20.778 1.00 98.12 71 TYR A C 1
ATOM 559 O O . TYR A 1 71 ? -11.411 -3.707 21.742 1.00 98.12 71 TYR A O 1
ATOM 567 N N . LEU A 1 72 ? -10.690 -2.061 20.404 1.00 97.75 72 LEU A N 1
ATOM 568 C CA . LEU A 1 72 ? -11.316 -0.998 21.188 1.00 97.75 72 LEU A CA 1
ATOM 569 C C . LEU A 1 72 ? -12.831 -1.201 21.348 1.00 97.75 72 LEU A C 1
ATOM 571 O O . LEU A 1 72 ? -13.374 -1.006 22.433 1.00 97.75 72 LEU A O 1
ATOM 575 N N . ALA A 1 73 ? -13.526 -1.597 20.279 1.00 97.69 73 ALA A N 1
ATOM 576 C CA . ALA A 1 73 ? -14.958 -1.879 20.345 1.00 97.69 73 ALA A CA 1
ATOM 577 C C . ALA A 1 73 ? -15.271 -3.075 21.259 1.00 97.69 73 ALA A C 1
ATOM 579 O O . ALA A 1 73 ? -16.243 -3.032 22.012 1.00 97.69 73 ALA A O 1
ATOM 580 N N . PHE A 1 74 ? -14.439 -4.118 21.217 1.00 97.75 74 PHE A N 1
ATOM 581 C CA . PHE A 1 74 ? -14.579 -5.284 22.083 1.00 97.75 74 PHE A CA 1
ATOM 582 C C . PHE A 1 74 ? -14.381 -4.924 23.563 1.00 97.75 74 PHE A C 1
ATOM 584 O O . PHE A 1 74 ? -15.233 -5.249 24.389 1.00 97.75 74 PHE A O 1
ATOM 591 N N . ASP A 1 75 ? -13.322 -4.183 23.887 1.00 97.50 75 ASP A N 1
ATOM 592 C CA . ASP A 1 75 ? -13.036 -3.745 25.257 1.00 97.50 75 ASP A CA 1
ATOM 593 C C . ASP A 1 75 ? -14.138 -2.812 25.789 1.00 97.50 75 ASP A C 1
ATOM 595 O O . ASP A 1 75 ? -14.561 -2.900 26.947 1.00 97.50 75 ASP A O 1
ATOM 599 N N . LEU A 1 76 ? -14.684 -1.948 24.926 1.00 97.88 76 LEU A N 1
ATOM 600 C CA . LEU A 1 76 ? -15.825 -1.099 25.267 1.00 97.88 76 LEU A CA 1
ATOM 601 C C . LEU A 1 76 ? -17.082 -1.921 25.592 1.00 97.88 76 LEU A C 1
ATOM 603 O O . LEU A 1 76 ? -17.837 -1.568 26.497 1.00 97.88 76 LEU A O 1
ATOM 607 N N . GLU A 1 77 ? -17.345 -3.003 24.860 1.00 98.00 77 GLU A N 1
ATOM 608 C CA . GLU A 1 77 ? -18.461 -3.893 25.183 1.00 98.00 77 GLU A CA 1
ATOM 609 C C . GLU A 1 77 ? -18.245 -4.639 26.500 1.00 98.00 77 GLU A C 1
ATOM 611 O O . GLU A 1 77 ? -19.189 -4.747 27.284 1.00 98.00 77 GLU A O 1
ATOM 616 N N . ALA A 1 78 ? -17.027 -5.117 26.766 1.00 97.81 78 ALA A N 1
ATOM 617 C CA . ALA A 1 78 ? -16.691 -5.783 28.022 1.00 97.81 78 ALA A CA 1
ATOM 618 C C . ALA A 1 78 ? -16.923 -4.850 29.223 1.00 97.81 78 ALA A C 1
ATOM 620 O O . ALA A 1 78 ? -17.700 -5.177 30.119 1.00 97.81 78 ALA A O 1
ATOM 621 N N . THR A 1 79 ? -16.371 -3.635 29.175 1.00 97.75 79 THR A N 1
ATOM 622 C CA . THR A 1 79 ? -16.535 -2.635 30.247 1.00 97.75 79 THR A CA 1
ATOM 623 C C . THR A 1 79 ? -17.987 -2.188 30.433 1.00 97.75 79 THR A C 1
ATOM 625 O O . THR A 1 79 ? -18.424 -1.929 31.556 1.00 97.75 79 THR A O 1
ATOM 628 N N . ARG A 1 80 ? -18.786 -2.129 29.357 1.00 97.75 80 ARG A N 1
ATOM 629 C CA . ARG A 1 80 ? -20.235 -1.878 29.460 1.00 97.75 80 ARG A CA 1
ATOM 630 C C . ARG A 1 80 ? -20.957 -3.001 30.199 1.00 97.75 80 ARG A C 1
ATOM 632 O O . ARG A 1 80 ? -21.762 -2.696 31.074 1.00 97.75 80 ARG A O 1
ATOM 639 N N . ARG A 1 81 ? -20.663 -4.266 29.876 1.00 97.56 81 ARG A N 1
ATOM 640 C CA . ARG A 1 81 ? -21.270 -5.427 30.550 1.00 97.56 81 ARG A CA 1
ATOM 641 C C . ARG A 1 81 ? -20.906 -5.461 32.031 1.00 97.56 81 ARG A C 1
ATOM 643 O O . ARG A 1 81 ? -21.806 -5.561 32.854 1.00 97.56 81 ARG A O 1
ATOM 650 N N . GLU A 1 82 ? -19.631 -5.279 32.366 1.00 97.38 82 GLU A N 1
ATOM 651 C CA . GLU A 1 82 ? -19.162 -5.227 33.759 1.00 97.38 82 GLU A CA 1
ATOM 652 C C . GLU A 1 82 ? -19.860 -4.120 34.557 1.00 97.38 82 GLU A C 1
ATOM 654 O O . GLU A 1 82 ? -20.364 -4.351 35.656 1.00 97.38 82 GLU A O 1
ATOM 659 N N . ARG A 1 83 ? -19.962 -2.912 33.986 1.00 97.12 83 ARG A N 1
ATOM 660 C CA . ARG A 1 83 ? -20.688 -1.801 34.615 1.00 97.12 83 ARG A CA 1
ATOM 661 C C . ARG A 1 83 ? -22.156 -2.148 34.860 1.00 97.12 83 ARG A C 1
ATOM 663 O O . ARG A 1 83 ? -22.687 -1.824 35.922 1.00 97.12 83 ARG A O 1
ATOM 670 N N . ASP A 1 84 ? -22.823 -2.746 33.879 1.00 97.12 84 ASP A N 1
ATOM 671 C CA . ASP A 1 84 ? -24.241 -3.086 33.984 1.00 97.12 84 ASP A CA 1
ATOM 672 C C . ASP A 1 84 ? -24.470 -4.197 35.027 1.00 97.12 84 ASP A C 1
ATOM 674 O O . ASP A 1 84 ? -25.431 -4.127 35.791 1.00 97.12 84 ASP A O 1
ATOM 678 N N . GLU A 1 85 ? -23.553 -5.162 35.140 1.00 96.69 85 GLU A N 1
ATOM 679 C CA . GLU A 1 85 ? -23.548 -6.159 36.218 1.00 96.69 85 GLU A CA 1
ATOM 680 C C . GLU A 1 85 ? -23.355 -5.524 37.600 1.00 96.69 85 GLU A C 1
ATOM 682 O O . GLU A 1 85 ? -24.078 -5.865 38.538 1.00 96.69 85 GLU A O 1
ATOM 687 N N . PHE A 1 86 ? -22.417 -4.582 37.745 1.00 96.25 86 PHE A N 1
ATOM 688 C CA . PHE A 1 86 ? -22.217 -3.881 39.016 1.00 96.25 86 PHE A CA 1
ATOM 689 C C . PHE A 1 86 ? -23.433 -3.045 39.418 1.00 96.25 86 PHE A C 1
ATOM 691 O O . PHE A 1 86 ? -23.796 -3.040 40.592 1.00 96.25 86 PHE A O 1
ATOM 698 N N . ARG A 1 87 ? -24.103 -2.382 38.466 1.00 95.06 87 ARG A N 1
ATOM 699 C CA . ARG A 1 87 ? -25.341 -1.636 38.746 1.00 95.06 87 ARG A CA 1
ATOM 700 C C 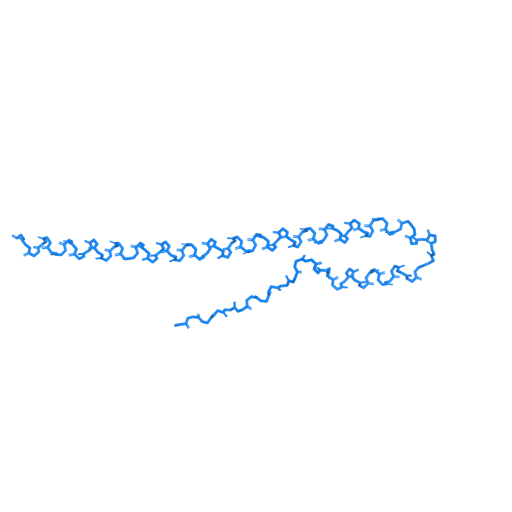. ARG A 1 87 ? -26.461 -2.540 39.245 1.00 95.06 87 ARG A C 1
ATOM 702 O O . ARG A 1 87 ? -27.054 -2.224 40.268 1.00 95.06 87 ARG A O 1
ATOM 709 N N . ARG A 1 88 ? -26.689 -3.682 38.588 1.00 95.44 88 ARG A N 1
ATOM 710 C CA . ARG A 1 88 ? -27.700 -4.660 39.027 1.00 95.44 88 ARG A CA 1
ATOM 711 C C . ARG A 1 88 ? -27.445 -5.146 40.452 1.00 95.44 88 ARG A C 1
ATOM 713 O O . ARG A 1 88 ? -28.360 -5.155 41.261 1.00 95.44 88 ARG A O 1
ATOM 720 N N . LYS A 1 89 ? -26.191 -5.469 40.789 1.00 94.31 89 LYS A N 1
ATOM 721 C CA . LYS A 1 89 ? -25.823 -5.892 42.153 1.00 94.31 89 LYS A CA 1
ATOM 722 C C . LYS A 1 89 ? -26.090 -4.813 43.204 1.00 94.31 89 LYS A C 1
ATOM 724 O O . LYS A 1 89 ? -26.478 -5.142 44.318 1.00 94.31 89 LYS A O 1
ATOM 729 N N . LEU A 1 90 ? -25.871 -3.539 42.868 1.00 94.12 90 LEU A N 1
ATOM 730 C CA . LEU A 1 90 ? -26.169 -2.425 43.774 1.00 94.12 90 LEU A CA 1
ATOM 731 C C . LEU A 1 90 ? -27.679 -2.261 43.989 1.00 94.12 90 LEU A C 1
ATOM 733 O O . LEU A 1 90 ? -28.110 -2.099 45.130 1.00 94.12 90 LEU A O 1
ATOM 737 N N . GLU A 1 91 ? -28.466 -2.354 42.915 1.00 92.94 91 GLU A N 1
ATOM 738 C CA . GLU A 1 91 ? -29.934 -2.309 42.961 1.00 92.94 91 GLU A CA 1
ATOM 739 C C . GLU A 1 91 ? -30.528 -3.471 43.774 1.00 92.94 91 GLU A C 1
ATOM 741 O O . GLU A 1 91 ? -31.454 -3.251 44.539 1.00 92.94 91 GLU A O 1
ATOM 746 N N . GLU A 1 92 ? -29.971 -4.683 43.674 1.00 87.12 92 GLU A N 1
ATOM 747 C CA . GLU A 1 92 ? -30.393 -5.854 44.467 1.00 87.12 92 GLU A CA 1
ATOM 748 C C . GLU A 1 92 ? -30.021 -5.757 45.959 1.00 87.12 92 GLU A C 1
ATOM 750 O O . GLU A 1 92 ? -30.597 -6.458 46.789 1.00 87.12 92 GLU A O 1
ATOM 755 N N . SER A 1 93 ? -29.037 -4.920 46.304 1.00 74.25 93 SER A N 1
ATOM 756 C CA . SER A 1 93 ? -28.560 -4.725 47.682 1.00 74.25 93 SER A CA 1
ATOM 757 C C . SER A 1 93 ? -29.219 -3.556 48.430 1.00 74.25 93 SER A C 1
ATOM 759 O O . SER A 1 93 ? -28.900 -3.347 49.602 1.00 74.25 93 SER A O 1
ATOM 761 N N . SER A 1 94 ? -30.097 -2.796 47.760 1.00 62.31 94 SER A N 1
ATOM 762 C CA . SER A 1 94 ? -30.864 -1.666 48.320 1.00 62.31 94 SER A CA 1
ATOM 763 C C . SER A 1 94 ? -32.308 -2.062 48.608 1.00 62.31 94 SER A C 1
ATOM 765 O O . SER A 1 94 ? -32.860 -1.538 49.601 1.00 62.31 94 SER A O 1
#

Foldseek 3Di:
DDDPPPPPPDPLLDFDPVLVVVVVVLVPDDPVVNVVVVVVSVVVSVVSSVVSVVVSVVVVVVVVVVVVVVVVVVVVVVVVVVVVVVVVVVVVVD

Sequence (94 aa):
MSKPTRVIRANADEVPVEIVDLTVAISKLPPAEREKIDPPLTRVIDSTKRRRRILSLVQDALGQLRLDMKYLAFDLEATRRERDEFRRKLEESS